Protein AF-A0A6N9SQH1-F1 (afdb_monomer)

Mean predicted aligned error: 8.31 Å

pLDDT: mean 83.1, std 10.61, range [44.88, 93.81]

Secondary structure (DSSP, 8-state):
--HHHHHHHHHHHHHHHHHHHHHHHIIIIIIHHHHHHHHHHHHHHTTSPEEE---SHHHHHHHHHHHHH-TTSPPPBPPPTT-SSEEEEESSTTSS--SEEEE--S-SS--EEEEEGGGGGSHHHHS---

Nearest PDB structures (foldseek):
  5vbg-assembly1_A  TM=5.191E-01  e=1.574E+00  Haemophilus influenzae Rd KW20
  3gbu-assembly1_A  TM=3.264E-01  e=5.567E-01  Pyrococcus horikoshii OT3
  6irf-assembly1_A  TM=4.677E-01  e=2.648E+00  Homo sapiens
  7epd-assembly1_A  TM=4.534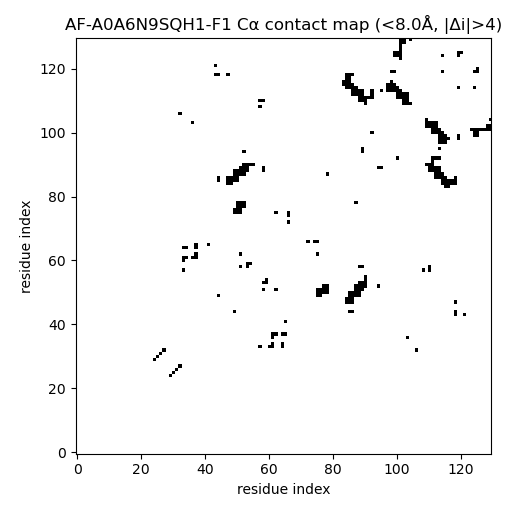E-01  e=4.751E+00  Homo sapiens
  3gyb-assembly1_B  TM=4.989E-01  e=9.098E+00  Corynebacterium glutamicum

Foldseek 3Di:
DDVVVVVVVVVVVVCVCCVPVVVVCCCPQVVVQLVVVLVVQCVLFPPHAEAEPDPDPSRVSSQVVNCVVCVVDPRHYHDDPDDAWGKYWYQDQPPDDAPFKAWDPDHPHTIIIGTGHPSCVPVRRVVPDD

Sequence (130 aa):
LRPERWVVGLVLLGLGVSAVGYPVYQQRVRGDNYARMANQIEALAGPYPIYTLNWSSVGLSVVALIDSRHFDRPAIVSPPSRFTDGLVIAFTPRDLPGNGWAELEGQAEQLMLICRGKVCADPFFHSGRP

Radius of gyration: 20.22 Å; Cα contacts (8 Å, |Δi|>4): 165; chains: 1; bounding box: 31×28×70 Å

Solvent-accessible surface area (backbone atoms only — not comparable to full-atom values): 7394 Å² total; per-residue (Å²): 134,68,67,69,61,52,55,52,50,52,51,52,48,53,49,54,49,48,67,51,49,49,57,53,45,46,48,63,61,48,46,51,46,38,52,49,51,32,53,52,50,51,63,64,33,59,95,44,54,60,22,38,71,27,83,47,78,62,44,45,51,25,49,50,51,46,40,73,74,38,78,92,49,83,72,72,41,65,72,62,100,80,69,66,56,22,32,30,39,27,70,49,83,78,80,51,98,58,85,28,47,35,61,56,82,95,52,103,62,83,43,27,39,35,21,24,51,73,47,37,73,43,62,72,34,69,59,75,57,126

Structure (mmCIF, N/CA/C/O backbone):
data_AF-A0A6N9SQH1-F1
#
_entry.id   AF-A0A6N9SQH1-F1
#
loop_
_atom_site.group_PDB
_atom_site.id
_atom_site.type_symbol
_atom_site.label_atom_id
_atom_site.label_alt_id
_atom_site.label_comp_id
_atom_site.label_asym_id
_atom_site.label_entity_id
_atom_site.label_seq_id
_atom_site.pdbx_PDB_ins_code
_atom_site.Cartn_x
_atom_site.Cartn_y
_atom_site.Cartn_z
_atom_site.occupancy
_atom_site.B_iso_or_equiv
_atom_site.auth_seq_id
_atom_site.auth_comp_id
_atom_site.auth_asym_id
_atom_site.auth_atom_id
_atom_site.pdbx_PDB_model_num
ATOM 1 N N . LEU A 1 1 ? -13.562 16.536 53.254 1.00 59.06 1 LEU A N 1
ATOM 2 C CA . LEU A 1 1 ? -13.634 15.738 52.006 1.00 59.06 1 LEU A CA 1
ATOM 3 C C . LEU A 1 1 ? -12.473 14.748 51.996 1.00 59.06 1 LEU A C 1
ATOM 5 O O . LEU A 1 1 ? -11.366 15.171 52.290 1.00 59.06 1 LEU A O 1
ATOM 9 N N . ARG A 1 2 ? -12.708 13.452 51.742 1.00 74.19 2 ARG A N 1
ATOM 10 C CA . ARG A 1 2 ? -11.634 12.440 51.752 1.00 74.19 2 ARG A CA 1
ATOM 11 C C . ARG A 1 2 ? -10.798 12.540 50.462 1.00 74.19 2 ARG A C 1
ATOM 13 O O . ARG A 1 2 ? -11.401 12.460 49.390 1.00 74.19 2 ARG A O 1
ATOM 20 N N . PRO A 1 3 ? -9.464 12.695 50.539 1.00 75.00 3 PRO A N 1
ATOM 21 C CA . PRO A 1 3 ? -8.593 12.863 49.368 1.00 75.00 3 PRO A CA 1
ATOM 22 C C . PRO A 1 3 ? -8.636 11.655 48.416 1.00 75.00 3 PRO A C 1
ATOM 24 O O . PRO A 1 3 ? -8.548 11.816 47.204 1.00 75.00 3 PRO A O 1
ATOM 27 N N . GLU A 1 4 ? -8.899 10.462 48.949 1.00 82.06 4 GLU A N 1
ATOM 28 C CA . GLU A 1 4 ? -9.071 9.207 48.202 1.00 82.06 4 GLU A CA 1
ATOM 29 C C . GLU A 1 4 ? -10.135 9.311 47.095 1.00 82.06 4 GLU A C 1
ATOM 31 O O . GLU A 1 4 ? -9.930 8.847 45.976 1.00 82.06 4 GLU A O 1
ATOM 36 N N . ARG A 1 5 ? -11.267 9.975 47.374 1.00 82.06 5 ARG A N 1
ATOM 37 C CA . ARG A 1 5 ? -12.369 10.127 46.406 1.00 82.06 5 ARG A CA 1
ATOM 38 C C . ARG A 1 5 ? -12.012 11.065 45.252 1.00 82.06 5 ARG A C 1
ATOM 40 O O . ARG A 1 5 ? -12.521 10.890 44.151 1.00 82.06 5 ARG A O 1
ATOM 47 N N . TRP A 1 6 ? -11.130 12.032 45.495 1.00 84.75 6 TRP A N 1
ATOM 48 C CA . TRP A 1 6 ? -10.643 12.955 44.471 1.00 84.75 6 TRP A CA 1
ATOM 49 C C . TRP A 1 6 ? -9.641 12.292 43.532 1.00 84.75 6 TRP A C 1
ATOM 51 O O . TRP A 1 6 ? -9.730 12.476 42.321 1.00 84.75 6 TRP A O 1
ATOM 61 N N . VAL A 1 7 ? -8.740 11.469 44.077 1.00 88.06 7 VAL A N 1
ATOM 62 C CA . VAL A 1 7 ? -7.792 10.686 43.273 1.00 88.06 7 VAL A CA 1
ATOM 63 C C . VAL A 1 7 ? -8.543 9.728 42.350 1.00 88.06 7 VAL A C 1
ATOM 65 O O . VAL A 1 7 ? -8.295 9.722 41.148 1.00 88.06 7 VAL A O 1
ATOM 68 N N . VAL A 1 8 ? -9.524 8.986 42.876 1.00 92.31 8 VAL A N 1
ATOM 69 C CA . VAL A 1 8 ? -10.361 8.090 42.060 1.00 92.31 8 VAL A CA 1
ATOM 70 C C . VAL A 1 8 ? -11.128 8.868 40.986 1.00 92.31 8 VAL A C 1
ATOM 72 O O . VAL A 1 8 ? -11.175 8.434 39.837 1.00 92.31 8 VAL A O 1
ATOM 75 N N . GLY A 1 9 ? -11.677 10.039 41.324 1.00 90.88 9 GLY A N 1
ATOM 76 C CA . GLY A 1 9 ? -12.365 10.902 40.361 1.00 90.88 9 GLY A CA 1
ATOM 77 C C . GLY A 1 9 ? -11.470 11.350 39.201 1.00 90.88 9 GLY A C 1
ATOM 78 O O . GLY A 1 9 ? -11.880 11.260 38.046 1.00 90.88 9 GLY A O 1
ATOM 79 N N . LEU A 1 10 ? -10.233 11.769 39.484 1.00 91.88 10 LEU A N 1
ATOM 80 C CA . LEU A 1 10 ? -9.264 12.170 38.456 1.00 91.88 10 LEU A CA 1
ATOM 81 C C . LEU A 1 10 ? -8.818 10.996 37.578 1.00 91.88 10 LEU A C 1
ATOM 83 O O . LEU A 1 10 ? -8.679 11.160 36.367 1.00 91.88 10 LEU A O 1
ATOM 87 N N . VAL A 1 11 ? -8.640 9.809 38.162 1.00 92.44 11 VAL A N 1
ATOM 88 C CA . VAL A 1 11 ? -8.305 8.592 37.407 1.00 92.44 11 VAL A CA 1
ATOM 89 C C . VAL A 1 11 ? -9.439 8.214 36.454 1.00 92.44 11 VAL A C 1
ATOM 91 O O . VAL A 1 11 ? -9.188 7.962 35.277 1.00 92.44 11 VAL A O 1
ATOM 94 N N . LEU A 1 12 ? -10.690 8.223 36.926 1.00 93.50 12 LEU A N 1
ATOM 95 C CA . LEU A 1 12 ? -11.855 7.932 36.086 1.00 93.50 12 LEU A CA 1
ATOM 96 C C . LEU A 1 12 ? -12.032 8.967 34.970 1.00 93.50 12 LEU A C 1
ATOM 98 O O . LEU A 1 12 ? -12.338 8.594 33.839 1.00 93.50 12 LEU A O 1
ATOM 102 N N . LEU A 1 13 ? -11.789 10.248 35.259 1.00 91.69 13 LEU A N 1
ATOM 103 C CA . LEU A 1 13 ? -11.803 11.309 34.253 1.00 91.69 13 LEU A CA 1
ATOM 104 C C . LEU A 1 13 ? -10.726 11.070 33.183 1.00 91.69 13 LEU A C 1
ATOM 106 O O . LEU A 1 13 ? -11.027 11.094 31.993 1.00 91.69 13 LEU A O 1
ATOM 110 N N . GLY A 1 14 ? -9.486 10.795 33.597 1.00 90.50 14 GLY A N 1
ATOM 111 C CA . GLY A 1 14 ? -8.378 10.515 32.681 1.00 90.50 14 GLY A CA 1
ATOM 112 C C . GLY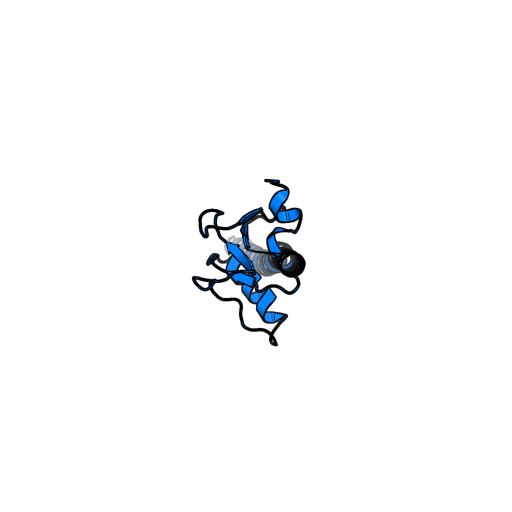 A 1 14 ? -8.630 9.283 31.810 1.00 90.50 14 GLY A C 1
ATOM 113 O O . GLY A 1 14 ? -8.367 9.314 30.606 1.00 90.50 14 GLY A O 1
ATOM 114 N N . LEU A 1 15 ? -9.205 8.224 32.388 1.00 90.56 15 LEU A N 1
ATOM 115 C CA . LEU A 1 15 ? -9.620 7.029 31.653 1.00 90.56 15 LEU A CA 1
ATOM 116 C C . LEU A 1 15 ? -10.736 7.335 30.656 1.00 90.56 15 LEU A C 1
ATOM 118 O O . LEU A 1 15 ? -10.635 6.914 29.510 1.00 90.56 15 LEU A O 1
ATOM 122 N N . GLY A 1 16 ? -11.760 8.097 31.050 1.00 92.12 16 GLY A N 1
ATOM 123 C CA . GLY A 1 16 ? -12.844 8.496 30.151 1.00 92.12 16 GLY A CA 1
ATOM 124 C C . GLY A 1 16 ? -12.342 9.323 28.966 1.00 92.12 16 GLY A C 1
ATOM 125 O O . GLY A 1 16 ? -12.673 9.028 27.818 1.00 92.12 16 GLY A O 1
ATOM 126 N N . VAL A 1 17 ? -11.475 10.307 29.227 1.00 90.94 17 VAL A N 1
ATOM 127 C CA . VAL A 1 17 ? -10.843 11.119 28.176 1.00 90.94 17 VAL A CA 1
ATOM 128 C C . VAL A 1 17 ? -9.981 10.254 27.260 1.00 90.94 17 VAL A C 1
ATOM 130 O O . VAL A 1 17 ? -10.065 10.398 26.046 1.00 90.94 17 VAL A O 1
ATOM 133 N N . SER A 1 18 ? -9.194 9.325 27.803 1.00 87.56 18 SER A N 1
ATOM 134 C CA . SER A 1 18 ? -8.337 8.444 26.996 1.00 87.56 18 SER A CA 1
ATOM 135 C C . SER A 1 18 ? -9.153 7.451 26.166 1.00 87.56 18 SER A C 1
ATOM 137 O O . SER A 1 18 ? -8.854 7.238 24.994 1.00 87.56 18 SER A O 1
ATOM 139 N N . ALA A 1 19 ? -10.217 6.889 26.743 1.00 89.25 19 ALA A N 1
ATOM 140 C CA . ALA A 1 19 ? -11.090 5.919 26.091 1.00 89.25 19 ALA A CA 1
ATOM 141 C C . ALA A 1 19 ? -11.831 6.502 24.882 1.00 89.25 19 ALA A C 1
ATOM 143 O O . ALA A 1 19 ? -12.117 5.763 23.948 1.00 89.25 19 ALA A O 1
ATOM 144 N N . VAL A 1 20 ? -12.119 7.809 24.875 1.00 87.38 20 VAL A N 1
ATOM 145 C CA . VAL A 1 20 ? -12.760 8.496 23.739 1.00 87.38 20 VAL A CA 1
ATOM 146 C C . VAL A 1 20 ? -11.735 9.189 22.841 1.00 87.38 20 VAL A C 1
ATOM 148 O O . VAL A 1 20 ? -11.814 9.105 21.617 1.00 87.38 20 VAL A O 1
ATOM 151 N N . GLY A 1 21 ? -10.742 9.853 23.429 1.00 84.69 21 GLY A N 1
ATOM 152 C C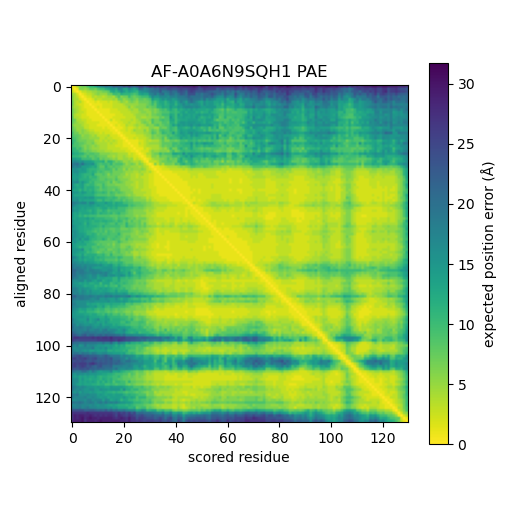A . GLY A 1 21 ? -9.724 10.600 22.696 1.00 84.69 21 GLY A CA 1
ATOM 153 C C . GLY A 1 21 ? -8.860 9.701 21.817 1.00 84.69 21 GLY A C 1
ATOM 154 O O . GLY A 1 21 ? -8.591 10.047 20.668 1.00 84.69 21 GLY A O 1
ATOM 155 N N . TYR A 1 22 ? -8.483 8.519 22.312 1.00 81.00 22 TYR A N 1
ATOM 156 C CA . TYR A 1 22 ? -7.663 7.571 21.562 1.00 81.00 22 TYR A CA 1
ATOM 157 C C . TYR A 1 22 ? -8.345 7.024 20.294 1.00 81.00 22 TYR A C 1
ATOM 159 O O . TYR A 1 22 ? -7.737 7.135 19.228 1.00 81.00 22 TYR A O 1
ATOM 167 N N . PRO A 1 23 ? -9.580 6.475 20.325 1.00 77.56 23 PRO A N 1
ATOM 168 C CA . PRO A 1 23 ? -10.227 5.988 19.107 1.00 77.56 23 PRO A CA 1
ATOM 169 C C . PRO A 1 23 ? -10.526 7.110 18.111 1.00 77.56 23 PRO A C 1
ATOM 171 O O . PRO A 1 23 ? -10.357 6.899 16.914 1.00 77.56 23 PRO A O 1
ATOM 174 N N . VAL A 1 24 ? -10.895 8.312 18.572 1.00 81.38 24 VAL A N 1
ATOM 175 C CA . VAL A 1 24 ? -11.100 9.462 17.674 1.00 81.38 24 VAL A CA 1
ATOM 176 C C . VAL A 1 24 ? -9.792 9.860 16.992 1.00 81.38 24 VAL A C 1
ATOM 178 O O . VAL A 1 24 ? -9.776 10.097 15.785 1.00 81.38 24 VAL A O 1
ATOM 181 N N . TYR A 1 25 ? -8.684 9.892 17.736 1.00 77.19 25 TYR A N 1
ATOM 182 C CA . TYR A 1 25 ? -7.363 10.151 17.170 1.00 77.19 25 TYR A CA 1
ATOM 183 C C . TYR A 1 25 ? -6.960 9.073 16.154 1.00 77.19 25 TYR A C 1
ATOM 185 O O . TYR A 1 25 ? -6.552 9.397 15.041 1.00 77.19 25 TYR A O 1
ATOM 193 N N . GLN A 1 26 ? -7.135 7.794 16.495 1.00 73.25 26 GLN A N 1
ATOM 194 C CA . GLN A 1 26 ? -6.847 6.671 15.600 1.00 73.25 26 GLN A CA 1
ATOM 195 C C . GLN A 1 26 ? -7.671 6.743 14.307 1.00 73.25 26 GLN A C 1
ATOM 197 O O . GLN A 1 26 ? -7.112 6.644 13.218 1.00 73.25 26 GLN A O 1
ATOM 202 N N . GLN A 1 27 ? -8.980 6.981 14.394 1.00 69.19 27 GLN A N 1
ATOM 203 C CA . GLN A 1 27 ? -9.845 7.056 13.213 1.00 69.19 27 GLN A CA 1
ATOM 204 C C . GLN A 1 27 ? -9.499 8.251 12.321 1.00 69.19 27 GLN A C 1
ATOM 206 O O . GLN A 1 27 ? -9.325 8.090 11.116 1.00 69.19 27 GLN A O 1
ATOM 211 N N . ARG A 1 28 ? -9.363 9.441 12.911 1.00 70.19 28 ARG A N 1
ATOM 212 C CA . ARG A 1 28 ? -9.267 10.691 12.151 1.00 70.19 28 ARG A CA 1
ATOM 213 C C . ARG A 1 28 ? -7.853 11.015 11.684 1.00 70.19 28 ARG A C 1
ATOM 215 O O . ARG A 1 28 ? -7.673 11.633 10.646 1.00 70.19 28 ARG A O 1
ATOM 222 N N . VAL A 1 29 ? -6.842 10.642 12.468 1.00 69.06 29 VAL A N 1
ATOM 223 C CA . VAL A 1 29 ? -5.445 10.936 12.128 1.00 69.06 29 VAL A CA 1
ATOM 224 C C . VAL A 1 29 ? -4.792 9.755 11.439 1.00 69.06 29 VAL A C 1
ATOM 226 O O . VAL A 1 29 ? -4.053 9.984 10.503 1.00 69.06 29 VAL A O 1
ATOM 229 N N . ARG A 1 30 ? -5.045 8.503 11.838 1.00 68.38 30 ARG A N 1
ATOM 230 C CA . ARG A 1 30 ? -4.424 7.337 11.179 1.00 68.38 30 ARG A CA 1
ATOM 231 C C . ARG A 1 30 ? -5.306 6.746 10.081 1.00 68.38 30 ARG A C 1
ATOM 233 O O . ARG A 1 30 ? -4.816 6.523 8.981 1.00 68.38 30 ARG A O 1
ATOM 240 N N . GLY A 1 31 ? -6.605 6.578 10.330 1.00 69.75 31 GLY A N 1
ATOM 241 C CA . GLY A 1 31 ? -7.550 6.029 9.348 1.00 69.75 31 GLY A CA 1
ATOM 242 C C . GLY A 1 31 ? -7.643 6.853 8.059 1.00 69.75 31 GLY A C 1
ATOM 243 O O . GLY A 1 31 ? -7.374 6.330 6.977 1.00 69.75 31 GLY A O 1
ATOM 244 N N . ASP A 1 32 ? -7.945 8.151 8.169 1.00 78.69 32 ASP A N 1
ATOM 245 C CA . ASP A 1 32 ? -8.040 9.050 7.002 1.00 78.69 32 ASP A CA 1
ATOM 246 C C . ASP A 1 32 ? -6.701 9.169 6.254 1.00 78.69 32 ASP A C 1
ATOM 248 O O . ASP A 1 32 ? -6.651 9.281 5.026 1.00 78.69 32 ASP A O 1
ATOM 252 N N . ASN A 1 33 ? -5.594 9.107 6.991 1.00 81.38 33 ASN A N 1
ATOM 253 C CA . ASN A 1 33 ? -4.242 9.129 6.449 1.00 81.38 33 ASN A CA 1
ATOM 254 C C . ASN A 1 33 ? -3.952 7.906 5.577 1.00 81.38 33 ASN A C 1
ATOM 256 O O . ASN A 1 33 ? -3.583 8.072 4.411 1.00 81.38 33 ASN A O 1
ATOM 260 N N . TYR A 1 34 ? -4.206 6.703 6.094 1.00 85.69 34 TYR A N 1
ATOM 261 C CA . TYR A 1 34 ? -4.011 5.455 5.356 1.00 85.69 34 TYR A CA 1
ATOM 262 C C . TYR A 1 34 ? -4.966 5.344 4.167 1.00 85.69 34 TYR A C 1
ATOM 264 O O . TYR A 1 34 ? -4.557 4.901 3.097 1.00 85.69 34 TYR A O 1
ATOM 272 N N . ALA A 1 35 ? -6.208 5.821 4.304 1.00 86.88 35 ALA A N 1
ATOM 273 C CA . ALA A 1 35 ? -7.163 5.863 3.200 1.00 86.88 35 ALA A CA 1
ATOM 274 C C . ALA A 1 35 ? -6.703 6.769 2.054 1.00 86.88 35 ALA A C 1
ATOM 276 O O . ALA A 1 35 ? -6.849 6.391 0.891 1.00 86.88 35 ALA A O 1
ATOM 277 N N . ARG A 1 36 ? -6.119 7.932 2.368 1.00 86.44 36 ARG A N 1
ATOM 278 C CA . ARG A 1 36 ? -5.534 8.827 1.360 1.00 86.44 36 ARG A CA 1
ATOM 279 C C . ARG A 1 36 ? -4.314 8.212 0.683 1.00 86.44 36 ARG A C 1
ATOM 281 O O . ARG A 1 36 ? -4.251 8.258 -0.541 1.00 86.44 36 ARG A O 1
ATOM 288 N N . MET A 1 37 ? -3.406 7.599 1.449 1.00 87.56 37 MET A N 1
ATOM 289 C CA . MET A 1 37 ? -2.252 6.886 0.884 1.00 87.56 37 MET A CA 1
ATOM 290 C C . MET A 1 37 ? -2.698 5.760 -0.052 1.00 87.56 37 MET A C 1
ATOM 292 O O . MET A 1 37 ? -2.219 5.682 -1.177 1.00 87.56 37 MET A O 1
ATOM 296 N N . ALA A 1 38 ? -3.647 4.926 0.384 1.00 90.25 38 ALA A N 1
ATOM 297 C CA . ALA A 1 38 ? -4.190 3.835 -0.421 1.00 90.25 38 ALA A CA 1
ATOM 298 C C . ALA A 1 38 ? -4.768 4.353 -1.746 1.00 90.25 38 ALA A C 1
ATOM 300 O O . ALA A 1 38 ? -4.364 3.888 -2.805 1.00 90.25 38 ALA A O 1
ATOM 301 N N . ASN A 1 39 ? -5.608 5.396 -1.696 1.00 90.44 39 ASN A N 1
ATOM 302 C CA . ASN A 1 39 ? -6.180 6.011 -2.899 1.00 90.44 39 ASN A CA 1
ATOM 303 C C . ASN A 1 39 ? -5.101 6.551 -3.853 1.00 90.44 39 ASN A C 1
ATOM 305 O O . ASN A 1 39 ? -5.226 6.407 -5.067 1.00 90.44 39 ASN A O 1
ATOM 309 N N . GLN A 1 40 ? -4.057 7.196 -3.322 1.00 89.44 40 GLN A N 1
ATOM 310 C CA . GLN A 1 40 ? -2.953 7.718 -4.134 1.00 89.44 40 GLN A CA 1
ATOM 311 C C . GLN A 1 40 ? -2.162 6.586 -4.796 1.00 89.44 40 GLN A C 1
ATOM 313 O O . GLN A 1 40 ? -1.872 6.665 -5.985 1.00 89.44 40 GLN A O 1
ATOM 318 N N . ILE A 1 41 ? -1.856 5.520 -4.055 1.00 90.50 41 ILE A N 1
ATOM 319 C CA . ILE A 1 41 ? -1.148 4.343 -4.576 1.00 90.50 41 ILE A CA 1
ATOM 320 C C . ILE A 1 41 ? -1.969 3.662 -5.671 1.00 90.50 41 ILE A C 1
ATOM 322 O O . ILE A 1 41 ? -1.427 3.348 -6.727 1.00 90.50 41 ILE A O 1
ATOM 326 N N . GLU A 1 42 ? -3.271 3.469 -5.454 1.00 91.56 42 GLU A N 1
ATOM 327 C CA . GLU A 1 42 ? -4.182 2.878 -6.441 1.00 91.56 42 GLU A CA 1
ATOM 328 C C . GLU A 1 42 ? -4.270 3.736 -7.711 1.00 91.56 42 GLU A C 1
ATOM 330 O O . GLU A 1 42 ? -4.218 3.205 -8.821 1.00 91.56 42 GLU A O 1
ATOM 33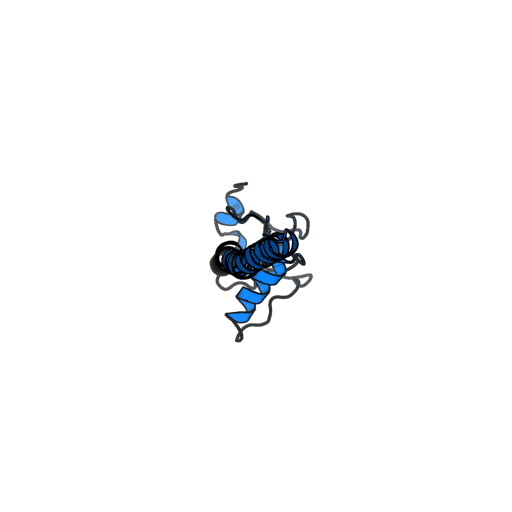5 N N . ALA A 1 43 ? -4.336 5.063 -7.563 1.00 90.75 43 ALA A N 1
ATOM 336 C CA . ALA A 1 43 ? -4.352 5.990 -8.691 1.00 90.75 43 ALA A CA 1
ATOM 337 C C . ALA A 1 43 ? -3.041 5.959 -9.496 1.00 90.75 43 ALA A C 1
ATOM 339 O O . ALA A 1 43 ? -3.089 5.938 -10.724 1.00 90.75 43 ALA A O 1
ATOM 340 N N . LEU A 1 44 ? -1.889 5.915 -8.818 1.00 89.94 44 LEU A N 1
ATOM 341 C CA . LEU A 1 44 ? -0.564 5.857 -9.450 1.00 89.94 44 LEU A CA 1
ATOM 342 C C . LEU A 1 44 ? -0.279 4.500 -10.103 1.00 89.94 44 LEU A C 1
ATOM 344 O O . LEU A 1 44 ? 0.361 4.431 -11.151 1.00 89.94 44 LEU A O 1
ATOM 348 N N . ALA A 1 45 ? -0.737 3.407 -9.492 1.00 90.50 45 ALA A N 1
ATOM 349 C CA . ALA A 1 45 ? -0.585 2.071 -10.053 1.00 90.50 45 ALA A CA 1
ATOM 350 C C . ALA A 1 45 ? -1.500 1.855 -11.265 1.00 90.50 45 ALA A C 1
ATOM 352 O O . ALA A 1 45 ? -1.109 1.186 -12.222 1.00 90.50 45 ALA A O 1
ATOM 353 N N . GLY A 1 46 ? -2.716 2.409 -11.241 1.00 88.00 46 GLY A N 1
ATOM 354 C CA . GLY A 1 46 ? -3.697 2.245 -12.308 1.00 88.00 46 GLY A CA 1
ATOM 355 C C . GLY A 1 46 ? -3.971 0.760 -12.605 1.00 88.00 46 GLY A C 1
ATOM 356 O O . GLY A 1 46 ? -4.423 0.036 -11.717 1.00 88.00 46 GLY A O 1
ATOM 357 N N . PRO A 1 47 ? -3.731 0.273 -13.840 1.00 88.75 47 PRO A N 1
ATOM 358 C CA . PRO A 1 47 ? -3.944 -1.131 -14.200 1.00 88.75 47 PRO A CA 1
ATOM 359 C C . PRO A 1 47 ? -2.771 -2.059 -13.834 1.00 88.75 47 PRO A C 1
ATOM 361 O O . PRO A 1 47 ? -2.852 -3.264 -14.077 1.00 88.75 47 PRO A O 1
ATOM 364 N N . TYR A 1 48 ? -1.658 -1.522 -13.333 1.00 90.12 48 TYR A N 1
ATOM 365 C CA . TYR A 1 48 ? -0.439 -2.287 -13.084 1.00 90.12 48 TYR A CA 1
ATOM 366 C C . TYR A 1 48 ? -0.440 -2.925 -11.687 1.00 90.12 48 TYR A C 1
ATOM 368 O O . TYR A 1 48 ? -1.086 -2.414 -10.771 1.00 90.12 48 TYR A O 1
ATOM 376 N N . PRO A 1 49 ? 0.288 -4.041 -11.494 1.00 91.44 49 PRO A N 1
ATOM 377 C CA . PRO A 1 49 ? 0.322 -4.722 -10.207 1.00 91.44 49 PRO A CA 1
ATOM 378 C C . PRO A 1 49 ? 1.010 -3.870 -9.136 1.00 91.44 49 PRO A C 1
ATOM 380 O O . PRO A 1 49 ? 2.034 -3.226 -9.390 1.00 91.44 49 PRO A O 1
ATOM 383 N N . ILE A 1 50 ? 0.452 -3.921 -7.927 1.00 92.88 50 ILE A N 1
ATOM 384 C CA . ILE A 1 50 ? 1.029 -3.333 -6.719 1.00 92.88 50 ILE A CA 1
ATOM 385 C C . ILE A 1 50 ? 1.719 -4.447 -5.934 1.00 92.88 50 ILE A C 1
ATOM 387 O O . ILE A 1 50 ? 1.156 -5.519 -5.718 1.00 92.88 50 ILE A O 1
ATOM 391 N N . TYR A 1 51 ? 2.936 -4.172 -5.491 1.00 93.81 51 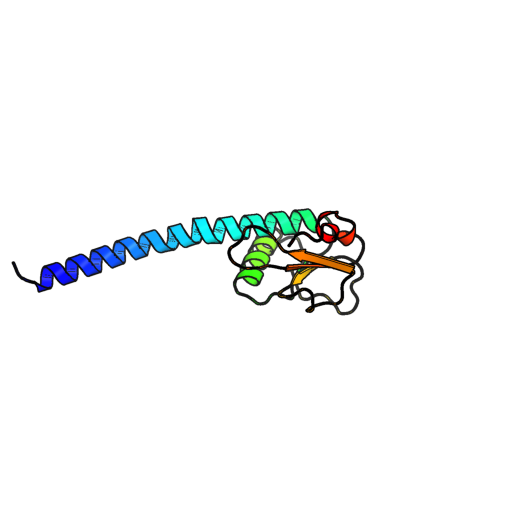TYR A N 1
ATOM 392 C CA . TYR A 1 51 ? 3.733 -5.033 -4.632 1.00 93.81 51 TYR A CA 1
ATOM 393 C C . TYR A 1 51 ? 4.139 -4.279 -3.370 1.00 93.81 51 TYR A C 1
ATOM 395 O O . TYR A 1 51 ? 4.089 -3.048 -3.317 1.00 93.81 51 TYR A O 1
ATOM 403 N N . THR A 1 52 ? 4.608 -5.008 -2.363 1.00 93.00 52 THR A N 1
ATOM 404 C CA . THR A 1 52 ? 5.118 -4.401 -1.131 1.00 93.00 52 THR A CA 1
ATOM 405 C C . THR A 1 52 ? 6.427 -5.031 -0.672 1.00 93.00 52 THR A C 1
ATOM 407 O O . THR A 1 52 ? 6.618 -6.240 -0.729 1.00 93.00 52 THR A O 1
ATOM 410 N N . LEU A 1 53 ? 7.339 -4.189 -0.206 1.00 92.19 53 LEU A N 1
ATOM 411 C CA . LEU A 1 53 ? 8.509 -4.533 0.602 1.00 92.19 53 LEU A CA 1
ATOM 412 C C . LEU A 1 53 ? 8.470 -3.814 1.959 1.00 92.19 53 LEU A C 1
ATOM 414 O O . LEU A 1 53 ? 9.388 -3.954 2.766 1.00 92.19 53 LEU A O 1
ATOM 418 N N . ASN A 1 54 ? 7.422 -3.030 2.215 1.00 89.12 54 ASN A N 1
ATOM 419 C CA . ASN A 1 54 ? 7.290 -2.236 3.421 1.00 89.12 54 ASN A CA 1
ATOM 420 C C . ASN A 1 54 ? 6.540 -3.027 4.501 1.00 89.12 54 ASN A C 1
ATOM 422 O O . ASN A 1 54 ? 5.311 -3.043 4.556 1.00 89.12 54 ASN A O 1
ATOM 426 N N . TRP A 1 55 ? 7.312 -3.654 5.387 1.00 87.81 55 TRP A N 1
ATOM 427 C CA . TRP A 1 55 ? 6.815 -4.447 6.518 1.00 87.81 55 TRP A CA 1
ATOM 428 C C . TRP A 1 55 ? 6.537 -3.616 7.778 1.00 87.81 55 TRP A C 1
ATOM 430 O O . TRP A 1 55 ? 6.336 -4.173 8.857 1.00 87.81 55 TRP A O 1
ATOM 440 N N . SER A 1 56 ? 6.562 -2.283 7.682 1.00 87.50 56 SER A N 1
ATOM 441 C CA . SER A 1 56 ? 6.200 -1.425 8.811 1.00 87.50 56 SER A CA 1
ATOM 442 C C . SER A 1 56 ? 4.702 -1.525 9.115 1.00 87.50 56 SER A C 1
ATOM 444 O O . SER A 1 56 ? 3.898 -1.885 8.254 1.00 87.50 56 SER A O 1
ATOM 446 N N . SER A 1 57 ? 4.302 -1.127 10.328 1.00 85.31 57 SER A N 1
ATOM 447 C CA . SER A 1 57 ? 2.879 -1.035 10.701 1.00 85.31 57 SER A CA 1
ATOM 448 C C . SER A 1 57 ? 2.071 -0.195 9.708 1.00 85.31 57 SER A C 1
ATOM 450 O O . SER A 1 57 ? 0.889 -0.451 9.502 1.00 85.31 57 SER A O 1
ATOM 452 N N . VAL A 1 58 ? 2.703 0.807 9.107 1.00 84.94 58 VAL A N 1
ATOM 453 C CA . VAL A 1 58 ? 2.099 1.776 8.188 1.00 84.94 58 VAL A CA 1
ATOM 454 C C . VAL A 1 58 ? 1.882 1.135 6.833 1.00 84.94 58 VAL A C 1
ATOM 456 O O . VAL A 1 58 ? 0.759 1.093 6.341 1.00 84.94 58 VAL A O 1
ATOM 459 N N . GLY A 1 59 ? 2.954 0.557 6.281 1.00 88.31 59 GLY A N 1
ATOM 460 C CA . GLY A 1 59 ? 2.928 -0.159 5.012 1.00 88.31 59 GLY A CA 1
ATOM 461 C C . GLY A 1 59 ? 1.899 -1.281 5.032 1.00 88.31 59 GLY A C 1
ATOM 462 O O . GLY A 1 59 ? 1.053 -1.346 4.147 1.00 88.31 59 GLY A O 1
ATOM 463 N N . LEU A 1 60 ? 1.892 -2.094 6.093 1.00 88.75 60 LEU A N 1
ATOM 464 C CA . LEU A 1 60 ? 0.922 -3.177 6.251 1.00 88.75 60 LEU A CA 1
ATOM 465 C C . LEU A 1 60 ? -0.516 -2.672 6.425 1.00 88.75 60 LEU A C 1
ATOM 467 O O . LEU A 1 60 ? -1.429 -3.292 5.891 1.00 88.75 60 LEU A O 1
ATOM 471 N N . SER A 1 61 ? -0.736 -1.550 7.120 1.00 89.25 61 SER A N 1
ATOM 472 C CA . SER A 1 61 ? -2.083 -0.970 7.260 1.00 89.25 61 SER A CA 1
ATOM 473 C C . SER A 1 61 ? -2.622 -0.459 5.924 1.00 89.25 61 SER A C 1
ATOM 475 O O . SER A 1 61 ? -3.789 -0.675 5.606 1.00 89.25 61 SER A O 1
ATOM 477 N N . VAL A 1 62 ? -1.772 0.189 5.125 1.00 89.94 62 VAL A N 1
ATOM 478 C CA . VAL A 1 62 ? -2.129 0.677 3.787 1.00 89.94 62 VAL A CA 1
ATOM 479 C C . VAL A 1 62 ? -2.377 -0.489 2.832 1.00 89.94 62 VAL A C 1
ATOM 481 O O . VAL A 1 62 ? -3.395 -0.499 2.148 1.00 89.94 62 VAL A O 1
ATOM 484 N N . VAL A 1 63 ? -1.500 -1.499 2.829 1.00 92.31 63 VAL A N 1
ATOM 485 C CA . VAL A 1 63 ? -1.666 -2.721 2.026 1.00 92.31 63 VAL A CA 1
ATOM 486 C C . VAL A 1 63 ? -2.963 -3.440 2.383 1.00 92.31 63 VAL A C 1
ATOM 488 O O . VAL A 1 63 ? -3.758 -3.724 1.495 1.00 92.31 63 VAL A O 1
ATOM 491 N N . ALA A 1 64 ? -3.224 -3.661 3.674 1.00 90.62 64 ALA A N 1
ATOM 492 C CA . ALA A 1 64 ? -4.456 -4.299 4.123 1.00 90.62 64 ALA A CA 1
ATOM 493 C C . ALA A 1 64 ? -5.699 -3.501 3.707 1.00 90.62 64 ALA A C 1
ATOM 495 O O . ALA A 1 64 ? -6.721 -4.090 3.356 1.00 90.62 64 ALA A O 1
ATOM 496 N N . LEU A 1 65 ? -5.619 -2.165 3.714 1.00 90.75 65 LEU A N 1
ATOM 497 C CA . LEU A 1 65 ? -6.716 -1.319 3.263 1.00 90.75 65 LEU A CA 1
ATOM 498 C C . LEU A 1 65 ? -6.970 -1.470 1.758 1.00 90.75 65 LEU A C 1
ATOM 500 O O . LEU A 1 65 ? -8.130 -1.605 1.373 1.00 90.75 65 LEU A O 1
ATOM 504 N N . ILE A 1 66 ? -5.923 -1.495 0.928 1.00 91.69 66 ILE A N 1
ATOM 505 C CA . ILE A 1 66 ? -6.042 -1.734 -0.521 1.00 91.69 66 ILE A CA 1
ATOM 506 C C . ILE A 1 66 ? -6.618 -3.134 -0.786 1.00 91.69 66 ILE A C 1
ATOM 508 O O . ILE A 1 66 ? -7.625 -3.261 -1.481 1.00 91.69 66 ILE A O 1
ATOM 512 N N . ASP A 1 67 ? -6.056 -4.177 -0.167 1.00 91.75 67 ASP A N 1
ATOM 513 C CA . ASP A 1 67 ? -6.528 -5.561 -0.327 1.00 91.75 67 ASP A CA 1
ATOM 514 C C . ASP A 1 67 ? -8.001 -5.709 0.098 1.00 91.75 67 ASP A C 1
ATOM 516 O O . ASP A 1 67 ? -8.790 -6.361 -0.585 1.00 91.75 67 ASP A O 1
ATOM 520 N N . SER A 1 68 ? -8.417 -5.043 1.182 1.00 90.62 68 SER A N 1
ATOM 521 C CA . SER A 1 68 ? -9.810 -5.078 1.655 1.00 90.62 68 SER A CA 1
ATOM 522 C C . SER A 1 68 ? -10.815 -4.383 0.728 1.00 90.62 68 SER A C 1
ATOM 524 O O . SER A 1 68 ? -12.020 -4.589 0.862 1.00 90.62 68 SER A O 1
ATOM 526 N N . ARG A 1 69 ? -10.352 -3.548 -0.209 1.00 89.75 69 ARG A N 1
ATOM 527 C CA . ARG A 1 69 ? -11.202 -2.918 -1.234 1.00 89.75 69 ARG A CA 1
ATOM 528 C C . ARG A 1 69 ? -11.321 -3.777 -2.490 1.00 89.75 69 ARG A C 1
ATOM 530 O O . ARG A 1 69 ? -12.283 -3.620 -3.238 1.00 89.75 69 ARG A O 1
ATOM 537 N N . HIS A 1 70 ? -10.368 -4.683 -2.700 1.00 86.50 70 HIS A N 1
ATOM 538 C CA . HIS A 1 70 ? -10.193 -5.447 -3.930 1.00 86.50 70 HIS A CA 1
ATOM 539 C C . HIS A 1 70 ? -10.078 -6.951 -3.664 1.00 86.50 70 HIS A C 1
ATOM 541 O O . HIS A 1 70 ? -9.106 -7.597 -4.051 1.00 86.50 70 HIS A O 1
ATOM 547 N N . PHE A 1 71 ? -11.108 -7.536 -3.046 1.00 82.81 71 PHE A N 1
ATOM 548 C CA . PHE A 1 71 ? -11.179 -8.986 -2.805 1.00 82.81 71 PHE A CA 1
ATOM 549 C C . PHE A 1 71 ? -11.193 -9.838 -4.086 1.00 82.81 71 PHE A C 1
ATOM 551 O O . PHE A 1 71 ? -10.989 -11.048 -4.029 1.00 82.81 71 PHE A O 1
ATOM 558 N N . ASP A 1 72 ? -11.471 -9.225 -5.235 1.00 84.75 72 ASP A N 1
ATOM 559 C CA . ASP A 1 72 ? -11.458 -9.838 -6.561 1.00 84.75 72 ASP A CA 1
ATOM 560 C C . ASP A 1 72 ? -10.051 -9.931 -7.176 1.00 84.75 72 ASP A C 1
ATOM 562 O O . ASP A 1 72 ? -9.861 -10.632 -8.174 1.00 84.75 72 ASP A O 1
ATOM 566 N N . ARG A 1 73 ? -9.058 -9.246 -6.596 1.00 84.25 73 ARG A N 1
ATOM 567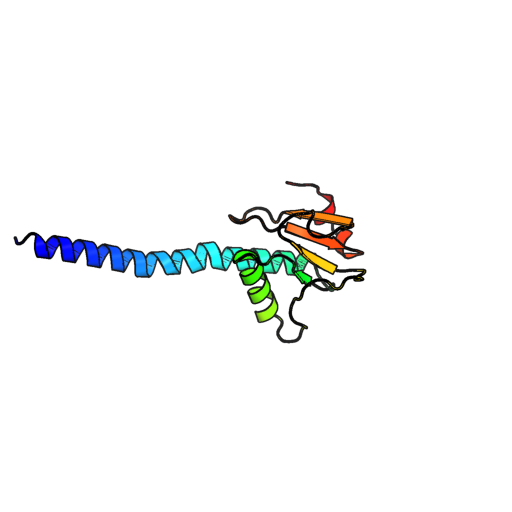 C CA . ARG A 1 73 ? -7.674 -9.222 -7.080 1.00 84.25 73 ARG A CA 1
ATOM 568 C C . ARG A 1 73 ? -6.765 -10.108 -6.223 1.00 84.25 73 ARG A C 1
ATOM 570 O O . ARG A 1 73 ? -7.063 -10.365 -5.058 1.00 84.25 73 ARG A O 1
ATOM 577 N N . PRO A 1 74 ? -5.635 -10.584 -6.778 1.00 84.31 74 PRO A N 1
ATOM 578 C CA . PRO A 1 74 ? -4.600 -11.214 -5.970 1.00 84.31 74 PRO A CA 1
ATOM 579 C C . PRO A 1 74 ? -4.131 -10.256 -4.874 1.00 84.31 74 PRO A C 1
ATOM 581 O O . PRO A 1 74 ? -3.931 -9.072 -5.148 1.00 84.31 74 PRO A O 1
ATOM 584 N N . ALA A 1 75 ? -3.926 -10.789 -3.669 1.00 87.81 75 ALA A N 1
ATOM 585 C CA . ALA A 1 75 ? -3.380 -10.022 -2.557 1.00 87.81 75 ALA A CA 1
ATOM 586 C C . ALA A 1 75 ? -2.034 -9.392 -2.933 1.00 87.81 75 ALA A C 1
ATOM 588 O O . ALA A 1 75 ? -1.241 -9.983 -3.681 1.00 87.81 75 ALA A O 1
ATOM 589 N N . ILE A 1 76 ? -1.760 -8.212 -2.384 1.00 92.56 76 ILE A N 1
ATOM 590 C CA . ILE A 1 76 ? -0.471 -7.552 -2.558 1.00 92.56 76 ILE A CA 1
ATOM 591 C C . ILE A 1 76 ? 0.613 -8.390 -1.873 1.00 92.56 76 ILE A C 1
ATOM 593 O O . ILE A 1 76 ? 0.588 -8.652 -0.671 1.00 92.56 76 ILE A O 1
ATOM 597 N N . VAL A 1 77 ? 1.607 -8.794 -2.658 1.00 92.62 77 VAL A N 1
ATOM 598 C CA . VAL A 1 77 ? 2.730 -9.626 -2.212 1.00 92.62 77 VAL A CA 1
ATOM 599 C C . VAL A 1 77 ? 4.064 -8.945 -2.493 1.00 92.62 77 VAL A C 1
ATOM 601 O O . VAL A 1 77 ? 4.138 -7.911 -3.162 1.00 92.62 77 VAL A O 1
ATOM 604 N N . SER A 1 78 ? 5.145 -9.544 -2.000 1.00 90.94 78 SER A N 1
ATOM 605 C CA . SER A 1 78 ? 6.498 -9.149 -2.383 1.00 90.94 78 SER A CA 1
ATOM 606 C C . SER A 1 78 ? 6.693 -9.231 -3.900 1.00 90.94 78 SER A C 1
ATOM 608 O O . SER A 1 78 ? 6.212 -10.181 -4.529 1.00 90.94 78 SER A O 1
ATOM 610 N N . PRO A 1 79 ? 7.426 -8.279 -4.506 1.00 90.25 79 PRO A N 1
ATOM 611 C CA . PRO A 1 79 ? 7.675 -8.296 -5.939 1.00 90.25 79 PRO A CA 1
ATOM 612 C C . PRO A 1 79 ? 8.469 -9.554 -6.326 1.00 90.25 79 PRO A C 1
ATOM 614 O O . PRO A 1 79 ? 9.467 -9.880 -5.673 1.00 90.25 79 PRO A O 1
ATOM 617 N N . PRO A 1 80 ? 8.078 -10.272 -7.395 1.00 88.56 80 PRO A N 1
ATOM 618 C CA . PRO A 1 80 ? 8.853 -11.406 -7.870 1.00 88.56 80 PRO A CA 1
ATOM 619 C C . PRO A 1 80 ? 10.180 -10.917 -8.459 1.00 88.56 80 PRO A C 1
ATOM 621 O O . PRO A 1 80 ? 10.285 -9.805 -8.974 1.00 88.56 80 PRO A O 1
ATOM 624 N N . SER A 1 81 ? 11.206 -11.769 -8.454 1.00 85.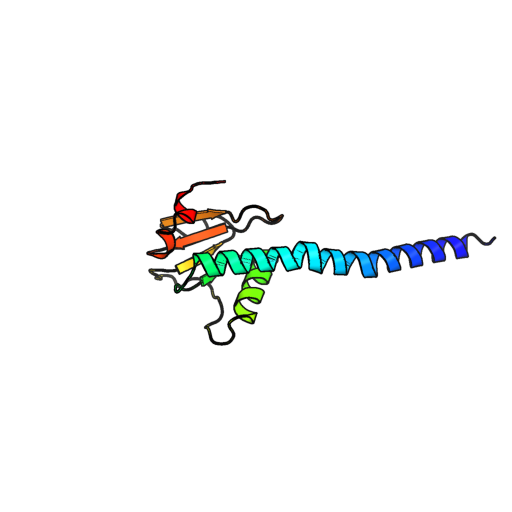12 81 SER A N 1
ATOM 625 C CA . SER A 1 81 ? 12.572 -11.386 -8.854 1.00 85.12 81 SER A CA 1
ATOM 626 C C . SER A 1 81 ? 12.698 -10.832 -10.283 1.00 85.12 81 SER A C 1
ATOM 628 O O . SER A 1 81 ? 13.658 -10.123 -10.584 1.00 85.12 81 SER A O 1
ATOM 630 N N . ARG A 1 82 ? 11.740 -11.132 -11.173 1.00 82.62 82 ARG A N 1
ATOM 631 C CA . ARG A 1 82 ? 11.750 -10.736 -12.593 1.00 82.62 82 ARG A CA 1
ATOM 632 C C . ARG A 1 82 ? 10.454 -10.062 -13.064 1.00 82.62 82 ARG A C 1
ATOM 634 O O . ARG A 1 82 ? 9.990 -10.349 -14.163 1.00 82.62 82 ARG A O 1
ATOM 641 N N . PHE A 1 83 ? 9.856 -9.179 -12.268 1.00 86.94 83 PHE A N 1
ATOM 642 C CA . PHE A 1 83 ? 8.751 -8.352 -12.774 1.00 86.94 83 PHE A CA 1
ATOM 643 C C . PHE A 1 83 ? 9.256 -7.244 -13.712 1.00 86.94 83 PHE A C 1
ATOM 645 O O . PHE A 1 83 ? 10.335 -6.681 -13.508 1.00 86.94 83 PHE A O 1
ATOM 652 N N . THR A 1 84 ? 8.475 -6.941 -14.747 1.00 86.75 84 THR A N 1
ATOM 653 C CA . THR A 1 84 ? 8.799 -5.913 -15.749 1.00 86.75 84 THR A CA 1
ATOM 654 C C . THR A 1 84 ? 8.080 -4.598 -15.490 1.00 86.75 84 THR A C 1
ATOM 656 O O . THR A 1 84 ? 8.653 -3.542 -15.743 1.00 86.75 84 THR A O 1
ATOM 659 N N . ASP A 1 85 ? 6.864 -4.665 -14.947 1.00 88.62 85 ASP A N 1
ATOM 660 C CA . ASP A 1 85 ? 5.978 -3.527 -14.727 1.00 88.62 85 ASP A CA 1
ATOM 661 C C . ASP A 1 85 ? 5.291 -3.657 -13.367 1.00 88.62 85 ASP A C 1
ATOM 663 O O . ASP A 1 85 ? 4.856 -4.749 -12.988 1.00 88.62 85 ASP A O 1
ATOM 667 N N . GLY A 1 86 ? 5.202 -2.553 -12.631 1.00 90.06 86 GLY A N 1
ATOM 668 C CA . GLY A 1 86 ? 4.499 -2.512 -11.353 1.00 90.06 86 GLY A CA 1
ATOM 669 C C . GLY A 1 86 ? 4.954 -1.380 -10.445 1.00 90.06 86 GLY A C 1
ATOM 670 O O . GLY A 1 86 ? 5.958 -0.709 -10.702 1.00 90.06 86 GLY A O 1
ATOM 671 N N . LEU A 1 87 ? 4.196 -1.201 -9.370 1.00 92.19 87 LEU A N 1
ATOM 672 C CA . LEU A 1 87 ? 4.483 -0.260 -8.297 1.00 92.19 87 LEU A CA 1
ATOM 673 C C . LEU A 1 87 ? 4.859 -1.034 -7.035 1.00 92.19 87 LEU A C 1
ATOM 675 O O . LEU A 1 87 ? 4.193 -2.006 -6.696 1.00 92.19 87 LEU A O 1
ATOM 679 N N . VAL A 1 88 ? 5.908 -0.615 -6.333 1.00 92.75 88 VAL A N 1
ATOM 680 C CA . VAL A 1 88 ? 6.364 -1.259 -5.098 1.00 92.75 88 VAL A CA 1
ATOM 681 C C . VAL A 1 88 ? 6.308 -0.270 -3.943 1.00 92.75 88 VAL A C 1
ATOM 683 O O . VAL A 1 88 ? 6.979 0.758 -3.964 1.00 92.75 88 VAL A O 1
ATOM 686 N N . ILE A 1 89 ? 5.528 -0.609 -2.922 1.00 92.31 89 ILE A N 1
ATOM 687 C CA . ILE A 1 89 ? 5.474 0.079 -1.630 1.00 92.31 89 ILE A CA 1
ATOM 688 C C . ILE A 1 89 ? 6.736 -0.314 -0.852 1.00 92.31 89 ILE A C 1
ATOM 690 O O . ILE A 1 89 ? 6.875 -1.464 -0.442 1.00 92.31 89 ILE A O 1
ATOM 694 N N . ALA A 1 90 ? 7.676 0.608 -0.670 1.00 89.94 90 ALA A N 1
ATOM 695 C CA . ALA A 1 90 ? 8.993 0.362 -0.082 1.00 89.94 90 ALA A CA 1
ATOM 696 C C . ALA A 1 90 ? 9.218 1.180 1.198 1.00 89.94 90 ALA A C 1
ATOM 698 O O . ALA A 1 90 ? 8.444 2.086 1.526 1.00 89.94 90 ALA A O 1
ATOM 699 N N . PHE A 1 91 ? 10.267 0.833 1.946 1.00 85.12 91 PHE A N 1
ATOM 700 C CA . PHE A 1 91 ? 10.709 1.601 3.110 1.00 85.12 91 PHE A CA 1
ATOM 701 C C . PHE A 1 91 ? 11.744 2.659 2.709 1.00 85.12 91 PHE A C 1
ATOM 703 O O . PHE A 1 91 ? 11.752 3.766 3.234 1.00 85.12 91 PHE A O 1
ATOM 710 N N . THR A 1 92 ? 12.615 2.318 1.762 1.00 82.44 92 THR A N 1
ATOM 711 C CA . THR A 1 92 ? 13.709 3.166 1.278 1.00 82.44 92 THR A CA 1
ATOM 712 C C . THR A 1 92 ? 13.877 2.987 -0.232 1.00 82.44 92 THR A C 1
ATOM 714 O O . THR A 1 92 ? 13.581 1.906 -0.751 1.00 82.44 92 THR A O 1
ATOM 717 N N . PRO A 1 93 ? 14.400 3.980 -0.985 1.00 77.25 93 PRO A N 1
ATOM 718 C CA . PRO A 1 93 ? 14.510 3.856 -2.434 1.00 77.25 93 PRO A CA 1
ATOM 719 C C . PRO A 1 93 ? 15.618 2.870 -2.843 1.00 77.25 93 PRO A C 1
ATOM 721 O O . PRO A 1 93 ? 15.799 2.585 -4.022 1.00 77.25 93 PRO A O 1
ATOM 724 N N . ARG A 1 94 ? 16.373 2.339 -1.869 1.00 79.81 94 ARG A N 1
ATOM 725 C CA . ARG A 1 94 ? 17.412 1.321 -2.063 1.00 79.81 94 ARG A CA 1
ATOM 726 C C . ARG A 1 94 ? 16.899 -0.114 -1.939 1.00 79.81 94 ARG A C 1
ATOM 728 O O . ARG A 1 94 ? 17.642 -1.021 -2.300 1.00 79.81 94 ARG A O 1
ATOM 735 N N . ASP A 1 95 ? 15.676 -0.321 -1.443 1.00 79.81 95 ASP A N 1
ATOM 736 C CA . ASP A 1 95 ? 15.117 -1.667 -1.225 1.00 79.81 95 ASP A CA 1
ATOM 737 C C . ASP A 1 95 ? 14.977 -2.455 -2.528 1.00 79.81 95 ASP A C 1
ATOM 739 O O . ASP A 1 95 ? 15.026 -3.685 -2.536 1.00 79.81 95 ASP A O 1
ATOM 743 N N . LEU A 1 96 ? 14.811 -1.745 -3.644 1.00 79.62 96 LEU A N 1
ATOM 744 C CA . LEU A 1 96 ? 14.656 -2.355 -4.945 1.00 79.62 96 LEU A CA 1
ATOM 745 C C . LEU A 1 96 ? 15.314 -1.492 -6.027 1.00 79.62 96 LEU A C 1
ATOM 747 O O . LEU A 1 96 ? 14.983 -0.312 -6.146 1.00 79.62 96 LEU A O 1
ATOM 751 N N . PRO A 1 97 ? 16.199 -2.057 -6.867 1.00 68.50 97 PRO A N 1
ATOM 752 C CA . PRO A 1 97 ? 16.680 -1.351 -8.045 1.00 68.50 97 PRO A CA 1
ATOM 753 C C . PRO A 1 97 ? 15.509 -1.152 -9.022 1.00 68.50 97 PRO A C 1
ATOM 755 O O . PRO A 1 97 ? 14.978 -2.115 -9.581 1.00 68.50 97 PRO A O 1
ATOM 758 N N . GLY A 1 98 ? 15.091 0.101 -9.201 1.00 64.62 98 GLY A N 1
ATOM 759 C CA . GLY A 1 98 ? 13.965 0.508 -10.044 1.00 64.62 98 G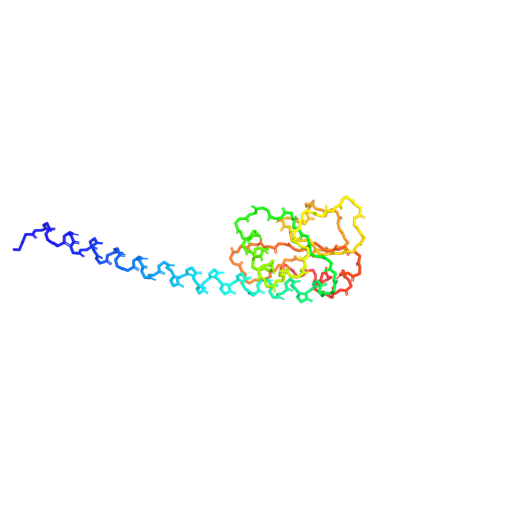LY A CA 1
ATOM 760 C C . GLY A 1 98 ? 14.313 1.697 -10.939 1.00 64.62 98 GLY A C 1
ATOM 761 O O . GLY A 1 98 ? 15.378 2.298 -10.807 1.00 64.62 98 GLY A O 1
ATOM 762 N N . ASN A 1 99 ? 13.408 2.030 -11.863 1.00 68.31 99 ASN A N 1
ATOM 763 C CA . ASN A 1 99 ? 13.635 3.097 -12.846 1.00 68.31 99 ASN A CA 1
ATOM 764 C C . ASN A 1 99 ? 13.226 4.490 -12.321 1.00 68.31 99 ASN A C 1
ATOM 766 O O . ASN A 1 99 ? 13.541 5.491 -12.959 1.00 68.31 99 ASN A O 1
ATOM 770 N N . GLY A 1 100 ? 12.559 4.561 -11.163 1.00 78.69 100 GLY A N 1
ATOM 771 C CA . GLY A 1 100 ? 12.183 5.799 -10.480 1.00 78.69 100 GLY A CA 1
ATOM 772 C C . GLY A 1 100 ? 11.636 5.526 -9.077 1.00 78.69 100 GLY A C 1
ATOM 773 O O . GLY A 1 100 ? 11.197 4.413 -8.776 1.00 78.69 100 GLY A O 1
ATOM 774 N N . TRP A 1 101 ? 11.683 6.538 -8.215 1.00 83.88 101 TRP A N 1
ATOM 775 C CA . TRP A 1 101 ? 11.126 6.493 -6.865 1.00 83.88 101 TRP A CA 1
ATOM 776 C C . TRP A 1 101 ? 10.506 7.844 -6.505 1.00 83.88 101 TRP A C 1
ATOM 778 O O . TRP A 1 101 ? 10.905 8.873 -7.046 1.00 83.88 101 TRP A O 1
ATOM 788 N N . ALA A 1 102 ? 9.528 7.828 -5.605 1.00 83.25 102 ALA A N 1
ATOM 789 C CA . ALA A 1 102 ? 8.886 9.022 -5.071 1.00 83.25 102 ALA A CA 1
ATOM 790 C C . ALA A 1 102 ? 8.439 8.792 -3.621 1.00 83.25 102 ALA A C 1
ATOM 792 O O . ALA A 1 102 ? 8.130 7.663 -3.227 1.00 83.25 102 ALA A O 1
ATOM 793 N N . GLU A 1 103 ? 8.405 9.863 -2.834 1.00 82.56 103 GLU A N 1
ATOM 794 C CA . GLU A 1 103 ? 7.856 9.862 -1.479 1.00 82.56 103 GLU A CA 1
ATOM 795 C C . GLU A 1 103 ? 6.384 10.295 -1.517 1.00 82.56 103 GLU A C 1
ATOM 797 O O . GLU A 1 103 ? 5.989 11.171 -2.289 1.00 82.56 103 GLU A O 1
ATOM 802 N N . LEU A 1 104 ? 5.537 9.650 -0.714 1.00 77.56 104 LEU A N 1
ATOM 803 C CA . LEU A 1 104 ? 4.163 10.106 -0.512 1.00 77.56 104 LEU A CA 1
ATOM 804 C C . LEU A 1 104 ? 4.161 11.269 0.494 1.00 77.56 104 LEU A C 1
ATOM 806 O O . LEU A 1 104 ? 4.263 11.048 1.701 1.00 77.56 104 LEU A O 1
ATOM 810 N N . GLU A 1 105 ? 4.030 12.503 -0.003 1.00 62.53 105 GLU A N 1
ATOM 811 C CA . GLU A 1 105 ? 3.959 13.720 0.820 1.00 62.53 105 GLU A CA 1
ATOM 812 C C . GLU A 1 105 ? 2.779 13.722 1.816 1.00 62.53 105 GLU A C 1
ATOM 814 O O . GLU A 1 105 ? 1.681 13.220 1.554 1.00 62.53 105 GLU A O 1
ATOM 819 N N . GLY A 1 106 ? 2.976 14.424 2.939 1.00 55.59 106 GLY A N 1
ATOM 820 C CA . GLY A 1 106 ? 1.881 14.916 3.786 1.00 55.59 106 GLY A CA 1
ATOM 821 C C . GLY A 1 106 ? 1.414 13.971 4.891 1.00 55.59 106 GLY A C 1
ATOM 822 O O . GLY A 1 106 ? 0.319 14.144 5.430 1.00 55.59 106 GLY A O 1
ATOM 823 N N . GLN A 1 107 ? 2.219 12.973 5.239 1.00 56.12 107 GLN A N 1
ATOM 824 C CA . GLN A 1 107 ? 1.833 11.930 6.177 1.00 56.12 107 GLN A CA 1
ATOM 825 C C . GLN A 1 107 ? 2.931 11.736 7.229 1.00 56.12 107 GLN A C 1
ATOM 827 O O . GLN A 1 107 ? 4.113 11.771 6.912 1.00 56.12 107 GLN A O 1
ATOM 832 N N . ALA A 1 108 ? 2.551 11.548 8.497 1.00 50.84 108 ALA A N 1
ATOM 833 C CA . ALA A 1 108 ? 3.488 11.491 9.630 1.00 50.84 108 ALA A CA 1
ATOM 834 C C . ALA A 1 108 ? 4.496 10.323 9.567 1.00 50.84 108 ALA A C 1
ATOM 836 O O . ALA A 1 108 ? 5.417 10.255 10.378 1.00 50.84 108 ALA A O 1
ATOM 837 N N . GLU A 1 109 ? 4.302 9.397 8.630 1.00 63.34 109 GLU A N 1
ATOM 838 C CA . GLU A 1 109 ? 5.105 8.202 8.442 1.00 63.34 109 GLU A CA 1
ATOM 839 C C . GLU A 1 109 ? 5.508 8.131 6.961 1.00 63.34 109 GLU A C 1
ATOM 841 O O . GLU A 1 109 ? 4.646 8.037 6.086 1.00 63.34 109 GLU A O 1
ATOM 846 N N . GLN A 1 110 ? 6.815 8.229 6.692 1.00 67.94 110 GLN A N 1
ATOM 847 C CA . GLN A 1 110 ? 7.371 8.264 5.337 1.00 67.94 110 GLN A CA 1
ATOM 848 C C . GLN A 1 110 ? 7.135 6.919 4.648 1.00 67.94 110 GLN A C 1
ATOM 850 O O . GLN A 1 110 ? 7.638 5.882 5.088 1.00 67.94 110 GLN A O 1
ATOM 855 N N . LEU A 1 111 ? 6.349 6.929 3.574 1.00 81.75 111 LEU A N 1
ATOM 856 C CA . LEU A 1 111 ? 6.092 5.758 2.750 1.00 81.75 111 LEU A CA 1
ATOM 857 C C . LEU A 1 111 ? 6.632 6.039 1.351 1.00 81.75 111 LEU A C 1
ATOM 859 O O . LEU A 1 111 ? 6.265 7.031 0.719 1.00 81.75 111 LEU A O 1
ATOM 863 N N . MET A 1 112 ? 7.523 5.170 0.880 1.00 87.69 112 MET A N 1
ATOM 864 C CA . MET A 1 112 ? 8.174 5.335 -0.413 1.00 87.69 112 MET A CA 1
ATOM 865 C C . MET A 1 112 ? 7.546 4.438 -1.465 1.00 87.69 112 MET A C 1
ATOM 867 O O . MET A 1 112 ? 7.144 3.308 -1.189 1.00 87.69 112 MET A O 1
ATOM 871 N N . LEU A 1 113 ? 7.501 4.939 -2.692 1.00 89.62 113 LEU A N 1
ATOM 872 C CA . LEU A 1 113 ? 7.024 4.211 -3.853 1.00 89.62 113 LEU A CA 1
ATOM 873 C C . LEU A 1 113 ? 8.151 4.069 -4.865 1.00 89.62 113 LEU A C 1
ATOM 875 O O . LEU A 1 113 ? 8.757 5.056 -5.275 1.00 89.62 113 LEU A O 1
ATOM 879 N N . ILE A 1 114 ? 8.409 2.837 -5.290 1.00 90.25 114 ILE A N 1
ATOM 880 C CA . ILE A 1 114 ? 9.368 2.516 -6.345 1.00 90.25 114 ILE A CA 1
ATOM 881 C C . ILE A 1 114 ? 8.580 2.036 -7.556 1.00 90.25 114 ILE A C 1
ATOM 883 O O . ILE A 1 114 ? 7.819 1.072 -7.470 1.00 90.25 114 ILE A O 1
ATOM 887 N N . CYS A 1 115 ? 8.766 2.690 -8.695 1.00 90.56 115 CYS A N 1
ATOM 888 C CA . CYS A 1 115 ? 8.127 2.290 -9.938 1.00 90.56 115 CYS A CA 1
ATOM 889 C C . CYS A 1 115 ? 9.066 1.399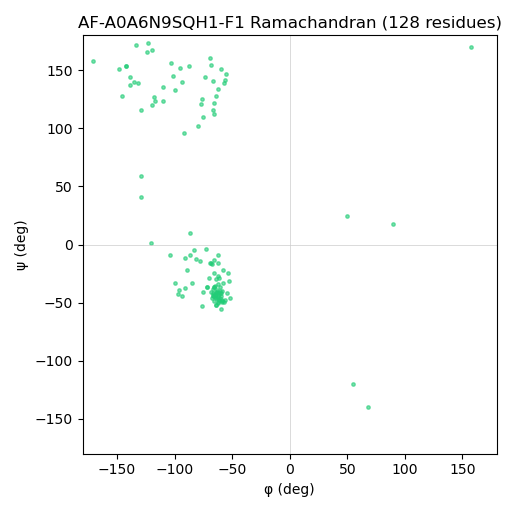 -10.765 1.00 90.56 115 CYS A C 1
ATOM 891 O O . CYS A 1 115 ? 10.300 1.524 -10.739 1.00 90.56 115 CYS A O 1
ATOM 893 N N . ARG A 1 116 ? 8.475 0.517 -11.575 1.00 89.69 116 ARG A N 1
ATOM 894 C CA . ARG A 1 116 ? 9.189 -0.206 -12.629 1.00 89.69 116 ARG A CA 1
ATOM 895 C C . ARG A 1 116 ? 8.350 -0.290 -13.897 1.00 89.69 116 ARG A C 1
ATOM 897 O O . ARG A 1 116 ? 7.131 -0.447 -13.840 1.00 89.69 116 ARG A O 1
ATOM 904 N N . GLY A 1 117 ? 9.028 -0.216 -15.039 1.00 87.81 117 GLY A N 1
ATOM 905 C CA . GLY A 1 117 ? 8.392 -0.335 -16.347 1.00 87.81 117 GLY A CA 1
ATOM 906 C C . GLY A 1 117 ? 7.490 0.854 -16.663 1.00 87.81 117 GLY A C 1
ATOM 907 O O . GLY A 1 117 ? 7.834 1.998 -16.366 1.00 87.81 117 GLY A O 1
ATOM 908 N N . LYS A 1 118 ? 6.335 0.587 -17.270 1.00 87.69 118 LYS A N 1
ATOM 909 C CA . LYS A 1 118 ? 5.416 1.617 -17.778 1.00 87.69 118 LYS A CA 1
ATOM 910 C C . LYS A 1 118 ? 4.784 2.484 -16.688 1.00 87.69 118 LYS A C 1
ATOM 912 O O . LYS A 1 118 ? 4.441 3.625 -16.977 1.00 87.69 118 LYS A O 1
ATOM 917 N N . VAL A 1 119 ? 4.684 1.984 -15.452 1.00 88.06 119 VAL A N 1
ATOM 918 C CA . VAL A 1 119 ? 4.211 2.765 -14.289 1.00 88.06 119 VAL A CA 1
ATOM 919 C C . VAL A 1 119 ? 5.081 4.003 -14.066 1.00 88.06 119 VAL A C 1
ATOM 921 O O . VAL A 1 119 ? 4.579 5.048 -13.674 1.00 88.06 119 VAL A O 1
ATOM 924 N N . CYS A 1 120 ? 6.379 3.918 -14.373 1.00 88.06 120 CYS A N 1
ATOM 925 C CA . CYS A 1 120 ? 7.291 5.045 -14.202 1.00 88.06 120 CYS A CA 1
ATOM 926 C C . CYS A 1 120 ? 7.027 6.215 -15.144 1.00 88.06 120 CYS A C 1
ATOM 928 O O . CYS A 1 120 ? 7.530 7.294 -14.876 1.00 88.06 120 CYS A O 1
ATOM 930 N N . ALA A 1 121 ? 6.266 6.029 -16.229 1.00 85.75 121 ALA A N 1
ATOM 931 C CA . ALA A 1 121 ? 5.953 7.126 -17.141 1.00 85.75 121 ALA A CA 1
ATOM 932 C C . ALA A 1 121 ? 5.072 8.208 -16.489 1.00 85.75 121 ALA A C 1
ATOM 934 O O . ALA A 1 121 ? 4.940 9.295 -17.053 1.00 85.75 121 ALA A O 1
ATOM 935 N N . ASP A 1 122 ? 4.472 7.925 -15.326 1.00 84.44 122 ASP A N 1
ATOM 936 C CA . ASP A 1 122 ? 3.750 8.931 -14.560 1.00 84.44 122 ASP A CA 1
ATOM 937 C C . ASP A 1 122 ? 4.714 10.040 -14.079 1.00 84.44 122 ASP A C 1
ATOM 939 O O . ASP A 1 122 ? 5.737 9.742 -13.445 1.00 84.44 122 ASP A O 1
ATOM 943 N N . PRO A 1 123 ? 4.407 11.326 -14.341 1.00 81.62 123 PRO A N 1
ATOM 944 C CA . PRO A 1 123 ? 5.232 12.452 -13.910 1.00 81.62 123 PRO A CA 1
ATOM 945 C C . PRO A 1 123 ? 5.535 12.473 -12.409 1.00 81.62 123 PRO A C 1
ATOM 947 O O . PRO A 1 123 ? 6.548 13.049 -12.011 1.00 81.62 123 PRO A O 1
ATOM 950 N N . PHE A 1 124 ? 4.698 11.845 -11.578 1.00 82.81 124 PHE A N 1
ATOM 951 C CA . PHE A 1 124 ? 4.914 11.711 -10.141 1.00 82.81 124 PHE A CA 1
ATOM 952 C C . PHE A 1 124 ? 6.303 11.138 -9.815 1.00 82.81 124 PHE A C 1
ATOM 954 O O . PHE A 1 124 ? 7.039 11.735 -9.027 1.00 82.81 124 PHE A O 1
ATOM 961 N N . PHE A 1 125 ? 6.721 10.069 -10.504 1.00 79.56 125 PHE A N 1
ATOM 962 C CA . PHE A 1 125 ? 7.998 9.376 -10.260 1.00 79.56 125 PHE A CA 1
ATOM 963 C C . PHE A 1 125 ? 9.223 10.092 -10.835 1.00 79.56 125 PHE A C 1
ATOM 965 O O . PHE A 1 125 ? 10.357 9.762 -10.494 1.00 79.56 125 PHE A O 1
ATOM 972 N N . HIS A 1 126 ? 9.006 11.072 -11.710 1.00 68.88 126 HIS A N 1
ATOM 973 C CA . HIS A 1 126 ? 10.062 11.887 -12.310 1.00 68.88 126 HIS A CA 1
ATOM 974 C C . HIS A 1 126 ? 10.162 13.284 -11.702 1.00 68.88 126 HIS A C 1
ATOM 976 O O . HIS A 1 126 ? 11.109 14.014 -11.990 1.00 68.88 126 HIS A O 1
ATOM 982 N N . SER A 1 127 ? 9.199 13.663 -10.862 1.00 59.38 127 SER A N 1
ATOM 983 C CA . SER A 1 127 ? 9.136 15.006 -10.298 1.00 59.38 127 SER A CA 1
ATOM 984 C C . SER A 1 127 ? 10.246 15.292 -9.290 1.00 59.38 127 SER A C 1
ATOM 986 O O . SER A 1 127 ? 10.480 16.464 -9.002 1.00 59.38 127 SER A O 1
ATOM 988 N N . GLY A 1 128 ? 10.941 14.259 -8.786 1.00 51.38 128 GLY A N 1
ATOM 989 C CA . GLY A 1 128 ? 12.053 14.400 -7.843 1.00 51.38 128 GLY A CA 1
ATOM 990 C C . GLY A 1 128 ? 11.711 15.305 -6.661 1.00 51.38 128 GLY A C 1
ATOM 991 O O . GLY A 1 128 ? 12.608 15.945 -6.112 1.00 51.38 128 GLY A O 1
ATOM 992 N N . ARG A 1 129 ? 10.418 15.438 -6.336 1.00 46.19 129 ARG A N 1
ATOM 993 C CA . ARG A 1 129 ? 10.002 16.272 -5.226 1.00 46.19 129 ARG A CA 1
ATOM 994 C C . ARG A 1 129 ? 10.292 15.475 -3.960 1.00 46.19 129 ARG A C 1
ATOM 996 O O . ARG A 1 129 ? 9.824 14.335 -3.885 1.00 46.19 129 ARG A O 1
ATOM 1003 N N . PRO A 1 130 ? 11.131 16.014 -3.059 1.00 44.88 130 PRO A N 1
ATOM 1004 C CA . PRO A 1 130 ? 11.210 15.479 -1.710 1.00 44.88 130 PRO A CA 1
ATOM 1005 C C . PRO A 1 130 ? 9.826 15.500 -1.058 1.00 44.88 130 PRO A C 1
ATOM 1007 O O . PRO A 1 130 ? 9.015 16.372 -1.449 1.00 44.88 130 PRO A O 1
#